Protein AF-A0A6L8DRZ0-F1 (afdb_monomer)

Secondary structure (DSSP, 8-state):
-----EEEEETTEEEEEEEEE-TTS-EEEEEEEPS--

Solvent-accessible surface area (backbone atoms only — not comparable to full-atom values): 2543 Å² total; per-residue (Å²): 133,86,77,78,71,44,78,45,77,56,96,93,41,62,27,42,33,46,77,46,72,45,98,87,71,50,75,45,83,46,80,42,77,59,91,86,127

Structure (mmCIF, N/CA/C/O backbone):
data_AF-A0A6L8DRZ0-F1
#
_entry.id   AF-A0A6L8DRZ0-F1
#
loop_
_atom_site.group_PDB
_atom_site.id
_atom_site.type_symbol
_atom_site.label_atom_id
_atom_site.label_alt_id
_atom_site.label_comp_id
_atom_site.label_asym_id
_atom_site.label_entity_id
_atom_site.label_seq_id
_atom_site.pdbx_PDB_ins_code
_atom_site.Cartn_x
_atom_site.Cartn_y
_atom_site.Cartn_z
_atom_site.occupancy
_atom_site.B_iso_or_equiv
_atom_site.auth_seq_id
_atom_site.auth_comp_id
_atom_site.auth_asym_id
_atom_site.auth_atom_id
_atom_site.pdbx_PDB_model_num
ATOM 1 N N . LYS A 1 1 ? 10.105 13.053 -10.958 1.00 41.22 1 LYS A N 1
ATOM 2 C CA . LYS A 1 1 ? 9.311 11.798 -10.961 1.00 41.22 1 LYS A CA 1
ATOM 3 C C . LYS A 1 1 ? 8.351 11.886 -9.779 1.00 41.22 1 LYS A C 1
ATOM 5 O O . LYS A 1 1 ? 8.818 11.889 -8.650 1.00 41.22 1 LYS A O 1
ATOM 10 N N . ILE A 1 2 ? 7.066 12.144 -10.027 1.00 44.94 2 ILE A N 1
ATOM 11 C CA . ILE A 1 2 ? 6.089 12.471 -8.977 1.00 44.94 2 ILE A CA 1
ATOM 12 C C . ILE A 1 2 ? 5.776 11.183 -8.207 1.00 44.94 2 ILE A C 1
ATOM 14 O O . ILE A 1 2 ? 5.095 10.301 -8.721 1.00 44.94 2 ILE A O 1
ATOM 18 N N . ALA A 1 3 ? 6.324 11.045 -6.999 1.00 51.88 3 ALA A N 1
ATOM 19 C CA . ALA A 1 3 ? 5.835 10.070 -6.037 1.00 51.88 3 ALA A CA 1
ATOM 20 C C . ALA A 1 3 ? 4.475 10.587 -5.555 1.00 51.88 3 ALA A C 1
ATOM 22 O O . ALA A 1 3 ? 4.408 11.567 -4.815 1.00 51.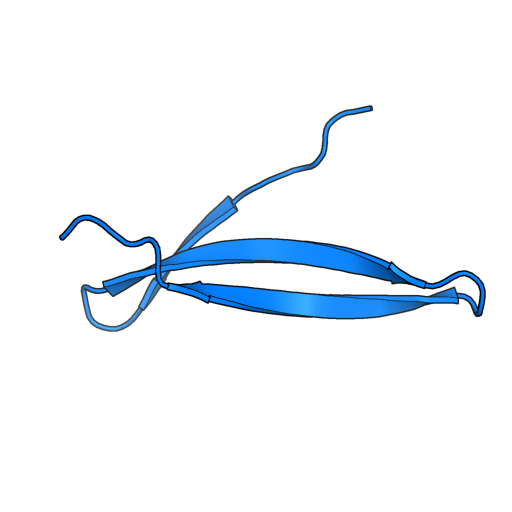88 3 ALA A O 1
ATOM 23 N N . ASN A 1 4 ? 3.395 9.986 -6.052 1.00 60.38 4 ASN A N 1
ATOM 24 C CA . ASN A 1 4 ? 2.024 10.295 -5.653 1.00 60.38 4 ASN A CA 1
ATOM 25 C C . ASN A 1 4 ? 1.816 9.871 -4.191 1.00 60.38 4 ASN A C 1
ATOM 27 O O . ASN A 1 4 ? 1.254 8.812 -3.922 1.00 60.38 4 ASN A O 1
ATOM 31 N N . TRP A 1 5 ? 2.305 10.669 -3.243 1.00 62.53 5 TRP A N 1
ATOM 32 C CA . TRP A 1 5 ? 1.962 10.515 -1.837 1.00 62.53 5 TRP A CA 1
ATOM 33 C C . TRP A 1 5 ? 0.497 10.929 -1.681 1.00 62.53 5 TRP A C 1
ATOM 35 O O . TRP A 1 5 ? 0.090 12.017 -2.094 1.00 62.53 5 TRP A O 1
ATOM 45 N N . ARG A 1 6 ? -0.325 10.023 -1.159 1.00 73.94 6 ARG A N 1
ATOM 46 C CA . ARG A 1 6 ? -1.730 10.296 -0.849 1.00 73.94 6 ARG A CA 1
ATOM 47 C C . ARG A 1 6 ? -1.890 10.226 0.665 1.00 73.94 6 ARG A C 1
ATOM 49 O O . ARG A 1 6 ? -1.162 9.501 1.344 1.00 73.94 6 ARG A O 1
ATOM 56 N N . VAL A 1 7 ? -2.798 11.033 1.193 1.00 73.94 7 VAL A N 1
ATOM 57 C CA . VAL A 1 7 ? -3.224 10.946 2.589 1.00 73.94 7 VAL A CA 1
ATOM 58 C C . VAL A 1 7 ? -4.590 10.290 2.565 1.00 73.94 7 VAL A C 1
ATOM 60 O O . VAL A 1 7 ? -5.470 10.764 1.850 1.00 73.94 7 VAL A O 1
ATOM 63 N N . ASP A 1 8 ? -4.718 9.189 3.288 1.00 75.62 8 ASP A N 1
ATOM 64 C CA . ASP A 1 8 ? -5.969 8.464 3.465 1.00 75.62 8 ASP A CA 1
ATOM 65 C C . ASP A 1 8 ? -6.500 8.731 4.875 1.00 75.62 8 ASP A C 1
ATOM 67 O O . ASP A 1 8 ? -5.716 8.893 5.815 1.00 75.62 8 ASP A O 1
ATOM 71 N N . GLU A 1 9 ? -7.815 8.808 5.031 1.00 78.44 9 GLU A N 1
ATOM 72 C CA . GLU A 1 9 ? -8.458 9.021 6.325 1.00 78.44 9 GLU A CA 1
ATOM 73 C C . GLU A 1 9 ? -9.317 7.805 6.656 1.00 78.44 9 GLU A C 1
ATOM 75 O O . GLU A 1 9 ? -10.294 7.508 5.973 1.00 78.44 9 GLU A O 1
ATOM 80 N N . ARG A 1 10 ? -8.936 7.087 7.714 1.00 75.44 10 ARG A N 1
ATOM 81 C CA . ARG A 1 10 ? -9.620 5.875 8.162 1.00 75.44 10 ARG A CA 1
ATOM 82 C C . ARG A 1 10 ? -9.926 6.003 9.644 1.00 75.44 10 ARG A C 1
ATOM 84 O O . ARG A 1 10 ? -9.017 6.237 10.436 1.00 75.44 10 ARG A O 1
ATOM 91 N N . ASP A 1 11 ? -11.202 5.894 10.006 1.00 73.00 11 ASP A N 1
ATOM 92 C CA . ASP A 1 11 ? -11.674 5.999 11.395 1.00 73.00 11 ASP A CA 1
ATO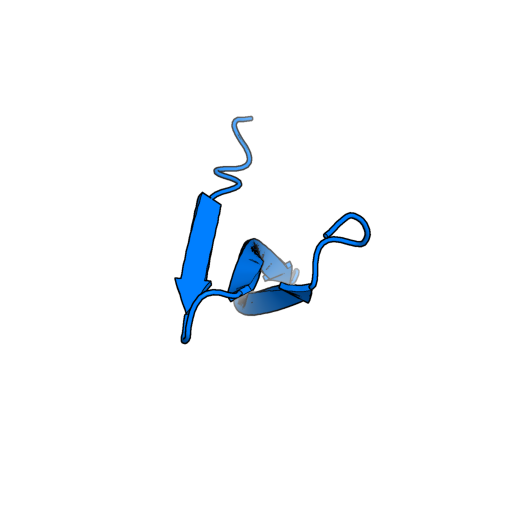M 93 C C . ASP A 1 11 ? -11.215 7.296 12.102 1.00 73.00 11 ASP A C 1
ATOM 95 O O . ASP A 1 11 ? -10.800 7.285 13.2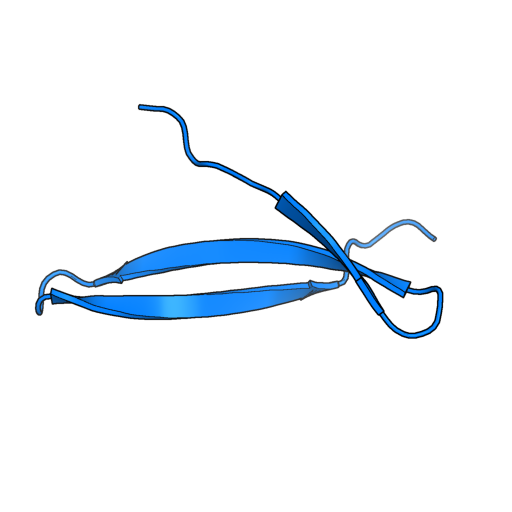61 1.00 73.00 11 ASP A O 1
ATOM 99 N N . GLY A 1 12 ? -11.217 8.423 11.374 1.00 80.19 12 GLY A N 1
ATOM 100 C CA . GLY A 1 12 ? -10.757 9.732 11.864 1.00 80.19 12 GLY A CA 1
ATOM 101 C C . GLY A 1 12 ? -9.236 9.870 12.010 1.00 80.19 12 GLY A C 1
ATOM 102 O O . GLY A 1 12 ? -8.748 1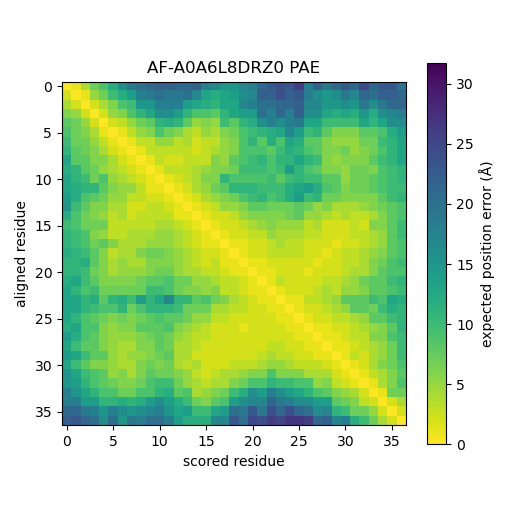0.907 12.460 1.00 80.19 12 GLY A O 1
ATOM 103 N N . LYS A 1 13 ? -8.461 8.847 11.626 1.00 76.94 13 LYS A N 1
ATOM 104 C CA . LYS A 1 13 ? -6.995 8.860 11.641 1.00 76.94 13 LYS A CA 1
ATOM 105 C C . LYS A 1 13 ? -6.452 9.036 10.231 1.00 76.94 13 LYS A C 1
ATOM 107 O O . LYS A 1 13 ? -6.844 8.337 9.298 1.00 76.94 13 LYS A O 1
ATOM 112 N N . LYS A 1 14 ? -5.506 9.965 10.088 1.00 79.50 14 LYS A N 1
ATOM 113 C CA . LYS A 1 14 ? -4.834 10.243 8.817 1.00 79.50 14 LYS A CA 1
ATOM 114 C C . LYS A 1 14 ? -3.614 9.345 8.667 1.00 79.50 14 LYS A C 1
ATOM 116 O O . LYS A 1 14 ? -2.676 9.409 9.462 1.00 79.50 14 LYS A O 1
ATOM 121 N N . TYR A 1 15 ? -3.615 8.546 7.614 1.00 80.06 15 TYR A N 1
ATOM 122 C CA . TYR A 1 15 ? -2.511 7.683 7.230 1.00 80.06 15 TYR A CA 1
ATOM 123 C C . TYR A 1 15 ? -1.837 8.249 5.990 1.00 80.06 15 TYR A C 1
ATOM 125 O O . TYR A 1 15 ? -2.486 8.640 5.020 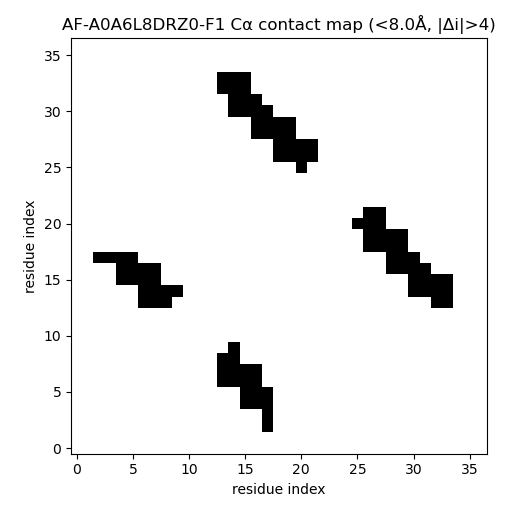1.00 80.06 15 TYR A O 1
ATOM 133 N N . GLN A 1 16 ? -0.511 8.287 6.010 1.00 82.62 16 GLN A N 1
ATOM 134 C CA . GLN A 1 16 ? 0.248 8.541 4.799 1.00 82.62 16 GLN A CA 1
ATOM 135 C C . GLN A 1 16 ? 0.422 7.222 4.058 1.00 82.62 16 GLN A C 1
ATOM 137 O O . GLN A 1 16 ? 0.935 6.256 4.626 1.00 82.62 16 GLN A O 1
ATOM 142 N N . VAL A 1 17 ? 0.013 7.201 2.790 1.00 84.62 17 VAL A N 1
ATOM 143 C CA . VAL A 1 17 ? 0.111 6.010 1.948 1.00 84.62 17 VAL A CA 1
ATOM 144 C C . VAL A 1 17 ? 1.066 6.229 0.789 1.00 84.62 17 VAL A C 1
ATOM 146 O O . VAL A 1 17 ? 1.089 7.290 0.154 1.00 84.62 17 VAL A O 1
ATOM 149 N N . PHE A 1 18 ? 1.884 5.215 0.528 1.00 83.25 18 PHE A N 1
ATOM 150 C CA . PHE A 1 18 ? 2.840 5.217 -0.569 1.00 83.25 18 PHE A CA 1
ATOM 151 C C . PHE A 1 18 ? 3.054 3.807 -1.118 1.00 83.25 18 PHE A C 1
ATOM 153 O O . PHE A 1 18 ? 2.821 2.802 -0.442 1.00 83.25 18 PHE A O 1
ATOM 160 N N . PHE A 1 19 ? 3.497 3.762 -2.373 1.00 85.75 19 PHE A N 1
ATOM 161 C CA . PHE A 1 19 ? 3.754 2.534 -3.113 1.00 85.75 19 PHE A CA 1
ATOM 162 C C . PHE A 1 19 ? 5.254 2.369 -3.330 1.00 85.75 19 PHE A C 1
ATOM 164 O O . PHE A 1 19 ? 5.931 3.319 -3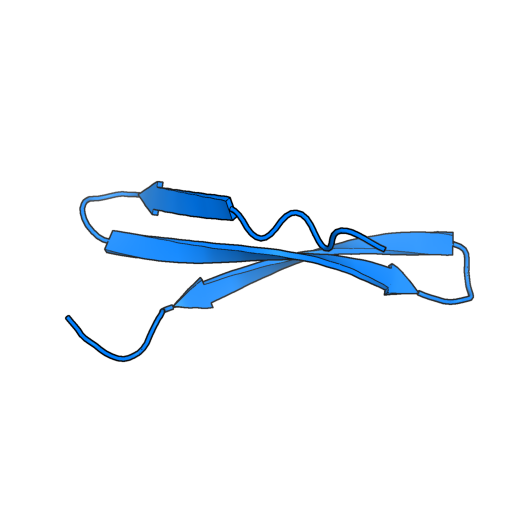.733 1.00 85.75 19 PHE A O 1
ATOM 171 N N . VAL A 1 2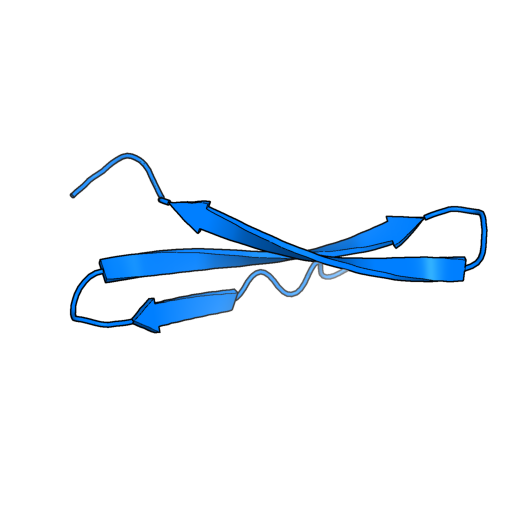0 ? 5.762 1.162 -3.096 1.00 87.44 20 VAL A N 1
ATOM 172 C CA . VAL A 1 20 ? 7.155 0.798 -3.373 1.00 87.44 20 VAL A CA 1
ATOM 173 C C . VAL A 1 20 ? 7.159 -0.347 -4.369 1.00 87.44 20 VAL A C 1
ATOM 175 O O . VAL A 1 20 ? 6.613 -1.410 -4.093 1.00 87.44 20 VAL A O 1
ATOM 178 N N . VAL A 1 21 ? 7.787 -0.134 -5.523 1.00 88.56 21 VAL A N 1
ATOM 179 C CA . VAL A 1 21 ? 8.022 -1.196 -6.505 1.00 88.56 21 VAL A CA 1
ATOM 180 C C . VAL A 1 21 ? 9.425 -1.743 -6.277 1.00 88.56 21 VAL A C 1
ATOM 182 O O . VAL A 1 21 ? 10.408 -1.020 -6.441 1.00 88.56 21 VAL A O 1
ATOM 185 N N . ALA A 1 22 ? 9.515 -3.000 -5.859 1.00 89.19 22 ALA A N 1
ATOM 186 C CA . ALA A 1 22 ? 10.777 -3.694 -5.669 1.00 89.19 22 ALA A CA 1
ATOM 187 C C . ALA A 1 22 ? 11.408 -4.086 -7.024 1.00 89.19 22 ALA A C 1
ATOM 189 O O . ALA A 1 22 ? 10.699 -4.220 -8.024 1.00 89.19 22 ALA A O 1
ATOM 190 N N . PRO A 1 23 ? 12.734 -4.318 -7.084 1.00 90.75 23 PRO A N 1
ATOM 191 C CA . 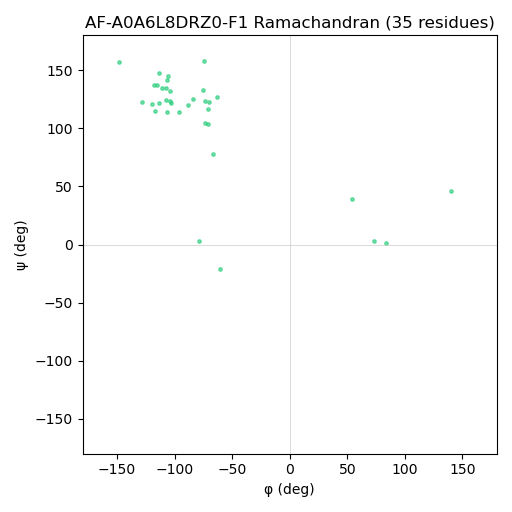PRO A 1 23 ? 13.422 -4.688 -8.327 1.00 90.75 23 PRO A CA 1
ATOM 192 C C . PRO A 1 23 ? 12.938 -5.996 -8.971 1.00 90.75 23 PRO A C 1
ATOM 194 O O . PRO A 1 23 ? 13.119 -6.192 -10.166 1.00 90.75 23 PRO A O 1
ATOM 197 N N . ASN A 1 24 ? 12.302 -6.880 -8.199 1.00 93.38 24 ASN A N 1
ATOM 198 C CA . ASN A 1 24 ? 11.661 -8.104 -8.691 1.00 93.38 24 ASN A CA 1
ATOM 199 C C . ASN A 1 24 ? 10.283 -7.857 -9.342 1.00 93.38 24 ASN A C 1
ATOM 201 O O . ASN A 1 24 ? 9.602 -8.809 -9.709 1.00 93.38 24 ASN A O 1
ATOM 205 N N . GLY A 1 25 ? 9.855 -6.595 -9.450 1.00 88.81 25 GLY A N 1
ATOM 206 C CA . GLY A 1 25 ? 8.570 -6.202 -10.023 1.00 88.81 25 GLY A CA 1
ATOM 207 C C . GLY A 1 25 ? 7.390 -6.266 -9.051 1.00 88.81 25 GLY A C 1
ATOM 208 O O . GLY A 1 25 ? 6.273 -5.945 -9.450 1.00 88.81 25 GLY A O 1
ATOM 209 N N . LEU A 1 26 ? 7.602 -6.638 -7.783 1.00 91.75 26 LEU A N 1
ATOM 210 C CA . LEU A 1 26 ? 6.534 -6.633 -6.783 1.00 91.75 26 LEU A CA 1
ATOM 211 C C . LEU A 1 26 ? 6.215 -5.207 -6.330 1.00 91.75 26 LEU A C 1
ATOM 213 O O . LEU A 1 26 ? 7.111 -4.432 -5.999 1.00 91.75 26 LEU A O 1
ATOM 217 N N . CYS A 1 27 ? 4.928 -4.869 -6.289 1.00 90.31 27 CYS A N 1
ATOM 218 C CA . CYS A 1 27 ? 4.441 -3.585 -5.798 1.00 90.31 27 CYS A CA 1
ATOM 219 C C . CYS A 1 27 ? 3.852 -3.756 -4.397 1.00 90.31 27 CYS A C 1
ATOM 221 O O . CYS A 1 27 ? 2.915 -4.527 -4.198 1.00 90.31 27 CYS A O 1
ATOM 223 N N . TYR A 1 28 ? 4.398 -3.020 -3.437 1.00 84.56 28 TYR A N 1
ATOM 224 C CA . TYR A 1 28 ? 3.974 -3.023 -2.046 1.00 84.56 28 TYR A CA 1
ATOM 225 C C . TYR A 1 28 ? 3.224 -1.737 -1.718 1.00 84.56 28 TYR A C 1
ATOM 227 O O . TYR A 1 28 ? 3.607 -0.649 -2.159 1.00 84.56 28 TYR A O 1
ATOM 235 N N . TYR A 1 29 ? 2.178 -1.872 -0.908 1.00 84.00 29 TYR A N 1
ATOM 236 C CA . TYR A 1 29 ? 1.346 -0.775 -0.435 1.00 84.00 29 TYR A CA 1
ATOM 237 C C . TYR A 1 29 ? 1.516 -0.617 1.076 1.00 84.00 29 TYR A C 1
ATOM 239 O O . TYR A 1 29 ? 1.279 -1.565 1.824 1.00 84.00 29 TYR A O 1
ATOM 247 N N . PHE A 1 30 ? 1.949 0.568 1.511 1.00 84.12 30 PHE A N 1
ATOM 248 C CA . PHE A 1 30 ? 2.255 0.843 2.913 1.00 84.12 30 PHE A CA 1
ATOM 249 C C . PHE A 1 30 ? 1.354 1.933 3.485 1.00 84.12 30 PHE A C 1
ATOM 251 O O . PHE A 1 30 ? 1.157 2.980 2.864 1.00 84.12 30 PHE A O 1
ATOM 258 N N . HIS A 1 31 ? 0.887 1.702 4.713 1.00 85.31 31 HIS A N 1
ATOM 259 C CA . HIS A 1 31 ? 0.240 2.695 5.566 1.00 85.31 31 HIS A CA 1
ATOM 260 C C . HIS A 1 31 ? 1.201 3.085 6.678 1.00 85.31 31 HIS A C 1
ATOM 262 O O . HIS A 1 31 ? 1.516 2.267 7.541 1.00 85.31 31 HIS A O 1
ATOM 268 N N . GLN A 1 32 ? 1.649 4.336 6.686 1.00 81.00 32 GLN A N 1
ATOM 269 C CA . GLN A 1 32 ? 2.416 4.869 7.802 1.00 81.00 32 GLN A CA 1
ATOM 270 C C . GLN A 1 32 ? 1.543 5.854 8.592 1.00 81.00 32 GLN A C 1
ATOM 272 O O . GLN A 1 32 ? 1.019 6.808 8.004 1.00 81.00 32 GLN A O 1
ATOM 277 N N . PRO A 1 33 ? 1.363 5.659 9.912 1.00 77.75 33 PRO A N 1
ATOM 278 C CA . PRO A 1 33 ? 0.750 6.681 10.746 1.00 77.75 33 PRO A CA 1
ATOM 279 C C . PRO A 1 33 ? 1.652 7.918 10.729 1.00 77.75 33 PRO A C 1
ATOM 281 O O . PRO A 1 33 ? 2.859 7.821 10.963 1.00 77.75 33 PRO A O 1
ATOM 284 N N . ARG A 1 34 ? 1.089 9.087 10.406 1.00 67.25 34 ARG A N 1
ATOM 285 C CA . ARG A 1 34 ? 1.841 10.343 10.496 1.00 67.25 34 ARG A CA 1
ATOM 286 C C . ARG A 1 34 ? 2.003 10.708 11.976 1.00 67.25 34 ARG A C 1
ATOM 288 O O . ARG A 1 34 ? 0.983 10.840 12.650 1.00 67.25 34 ARG A O 1
ATOM 295 N N . PRO A 1 35 ? 3.229 10.898 12.494 1.00 54.19 35 PRO A N 1
ATOM 296 C CA . PRO A 1 35 ? 3.408 11.451 13.829 1.00 54.19 35 PRO A CA 1
ATOM 297 C C . PRO A 1 35 ? 3.012 12.932 13.782 1.00 54.19 35 PRO A C 1
ATOM 299 O O . PRO A 1 35 ? 3.630 13.699 13.044 1.00 54.19 35 PRO A O 1
ATOM 302 N N . GLY A 1 36 ? 1.969 13.320 14.518 1.00 62.31 36 GLY A N 1
ATOM 303 C CA . GLY A 1 36 ? 1.530 14.718 14.623 1.00 62.31 36 GLY A CA 1
ATOM 304 C C . GLY A 1 36 ? 0.015 14.927 14.620 1.00 62.31 36 GLY A C 1
ATOM 305 O O . GLY A 1 36 ? -0.461 15.794 13.889 1.00 62.31 36 GLY A O 1
ATOM 306 N N . ALA A 1 37 ? -0.729 14.137 15.397 1.00 48.81 37 ALA A N 1
ATOM 307 C CA . ALA A 1 37 ? -2.091 14.457 15.821 1.00 48.81 37 ALA A CA 1
ATOM 308 C C . ALA A 1 37 ? -2.119 14.461 17.350 1.00 48.81 37 ALA A C 1
ATOM 310 O O . ALA A 1 37 ? -1.529 13.514 17.922 1.00 48.81 37 ALA A O 1
#

Sequence (37 aa):
KIANWRVDERDGKKYQVFFVVAPNGLCYYFHQPRPGA

Foldseek 3Di:
DDFPFDWDADPNFTWTWGWDQDPVRDIDIDTDRDPDD

Mean predicted aligned error: 7.6 Å

Nearest PDB structures (foldseek):
  4g67-assembly1_A  TM=6.257E-01  e=1.612E+00  Burkholderia thailandensis E264
  3cfi-assembly3_G  TM=6.898E-01  e=3.663E+00  Vibrio vulnificus
  4f3n-assembly1_A  TM=5.867E-01  e=2.508E+00  Burkholderia thailandensis E264
  5efv-assembly1_C  TM=6.146E-01  e=5.350E+00  Dubowvirus dv11

Radius of gyration: 11.77 Å; Cα contacts (8 Å, |Δi|>4): 49; chai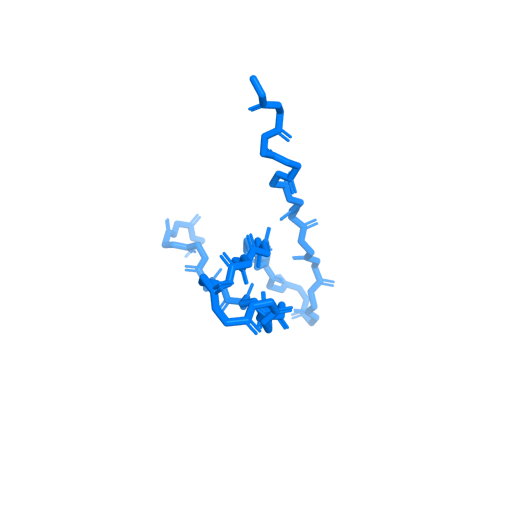ns: 1; bounding box: 25×23×27 Å

pLDDT: mean 76.05, std 13.67, range [41.22, 93.38]